Protein AF-A0A2U3MVI0-F1 (afdb_monomer)

InterPro domains:
  IPR013317 Chromosomal replication initiator protein DnaA, ATPAse domain [PF00308] (76-151)
  IPR027417 P-loop containing nucleoside triphosphate hydrolase [G3DSA:3.40.50.300] (54-153)
  IPR027417 P-loop containing nucleoside triphosphate hydrolase [SSF52540] (79-133)

Mean predicted aligned error: 9.09 Å

Radius of gyration: 26.45 Å; Cα contacts (8 Å, |Δi|>4): 130; chains: 1; bounding box: 64×35×66 Å

Structure (mmCIF, N/CA/C/O backbone):
data_AF-A0A2U3MVI0-F1
#
_entry.id   AF-A0A2U3MVI0-F1
#
loop_
_atom_site.group_PDB
_atom_site.id
_atom_site.type_symbol
_atom_site.label_atom_id
_atom_site.label_alt_id
_atom_site.label_comp_id
_atom_site.label_asym_id
_atom_site.label_entity_id
_atom_site.label_seq_id
_atom_site.pdbx_PDB_ins_code
_atom_site.Cartn_x
_atom_site.Cartn_y
_atom_site.Cartn_z
_atom_site.occupancy
_atom_site.B_iso_or_equiv
_atom_site.auth_seq_id
_atom_site.auth_comp_id
_atom_site.auth_asym_id
_atom_site.auth_atom_id
_atom_site.pdbx_PDB_model_num
ATOM 1 N N . MET A 1 1 ? -5.748 10.727 39.449 1.00 36.94 1 MET A N 1
ATOM 2 C CA . MET A 1 1 ? -6.869 10.214 40.267 1.00 36.94 1 MET A CA 1
ATOM 3 C C . MET A 1 1 ? -8.107 10.996 39.871 1.00 36.94 1 MET A C 1
ATOM 5 O O . MET A 1 1 ? -8.270 12.111 40.341 1.00 36.94 1 MET A O 1
ATOM 9 N N . ASN A 1 2 ? -8.903 10.477 38.931 1.00 31.53 2 ASN A N 1
ATOM 10 C CA . ASN A 1 2 ? -10.123 11.157 38.497 1.00 31.53 2 ASN A CA 1
ATOM 11 C C . ASN A 1 2 ? -11.225 10.930 39.529 1.00 31.53 2 ASN A C 1
ATOM 13 O O . ASN A 1 2 ? -11.679 9.810 39.756 1.00 31.53 2 ASN A O 1
ATOM 17 N N . THR A 1 3 ? -11.595 12.022 40.176 1.00 43.75 3 THR A N 1
ATOM 18 C CA . THR A 1 3 ? -12.695 12.159 41.117 1.00 43.75 3 THR A CA 1
ATOM 19 C C . THR A 1 3 ? -14.030 12.146 40.365 1.00 43.75 3 THR A C 1
ATOM 21 O O . THR A 1 3 ? -14.139 12.730 39.293 1.00 43.75 3 THR A O 1
ATOM 24 N N . MET A 1 4 ? -15.045 11.547 40.996 1.00 40.56 4 MET A N 1
ATOM 25 C CA . MET A 1 4 ? -16.481 11.617 40.664 1.00 40.56 4 MET A CA 1
ATOM 26 C C . MET A 1 4 ? -17.022 10.653 39.595 1.00 40.56 4 MET A C 1
ATOM 28 O O . MET A 1 4 ? -17.520 11.046 38.549 1.00 40.56 4 MET A O 1
ATOM 32 N N . LEU A 1 5 ? -17.065 9.370 39.965 1.00 41.97 5 LEU A N 1
ATOM 33 C CA . LEU A 1 5 ? -18.081 8.405 39.512 1.00 41.97 5 LEU A CA 1
ATOM 34 C C . LEU A 1 5 ? -18.825 7.833 40.737 1.00 41.97 5 LEU A C 1
ATOM 36 O O . LEU A 1 5 ? -19.063 6.634 40.855 1.00 41.97 5 LEU A O 1
ATOM 40 N N . LYS A 1 6 ? -19.140 8.694 41.716 1.00 40.84 6 LYS A N 1
ATOM 41 C CA . LYS A 1 6 ? -19.980 8.309 42.854 1.00 40.84 6 LYS A CA 1
ATOM 42 C C . LYS A 1 6 ? -21.452 8.433 42.450 1.00 40.84 6 LYS A C 1
ATOM 44 O O . LYS A 1 6 ? -21.974 9.535 42.332 1.00 40.84 6 LYS A O 1
ATOM 49 N N . THR A 1 7 ? -22.096 7.269 42.343 1.00 44.44 7 THR A N 1
ATOM 50 C CA . THR A 1 7 ? -23.549 7.042 42.477 1.00 44.44 7 THR A CA 1
ATOM 51 C C . THR A 1 7 ? -24.447 7.572 41.352 1.00 44.44 7 THR A C 1
ATOM 53 O O . THR A 1 7 ? -25.220 8.503 41.533 1.00 44.44 7 THR A O 1
ATOM 56 N N . LEU A 1 8 ? -24.443 6.874 40.212 1.00 45.50 8 LEU A N 1
ATOM 57 C CA . LEU A 1 8 ? -25.648 6.720 39.391 1.00 45.50 8 LEU A CA 1
ATOM 58 C C . LEU A 1 8 ? -26.236 5.335 39.698 1.00 45.50 8 LEU A C 1
ATOM 60 O O . LEU A 1 8 ? -25.827 4.334 39.113 1.00 45.50 8 LEU A O 1
ATOM 64 N N . GLN A 1 9 ? -27.149 5.259 40.669 1.00 47.50 9 GLN A N 1
ATOM 65 C CA . GLN A 1 9 ? -27.974 4.065 40.878 1.00 47.50 9 GLN A CA 1
ATOM 66 C C . GLN A 1 9 ? -29.050 4.022 39.785 1.00 47.50 9 GLN A C 1
ATOM 68 O O . GLN A 1 9 ? -30.180 4.467 39.981 1.00 47.50 9 GLN A O 1
ATOM 73 N N . PHE A 1 10 ? -28.680 3.522 38.606 1.00 54.34 10 PHE A N 1
ATOM 74 C CA . PHE A 1 10 ? -29.641 3.207 37.554 1.00 54.34 10 PHE A CA 1
ATOM 75 C C . PHE A 1 10 ? -30.440 1.969 37.971 1.00 54.34 10 PHE A C 1
ATOM 77 O O . PHE A 1 10 ? -29.946 0.846 37.888 1.00 54.34 10 PHE A O 1
ATOM 84 N N . HIS A 1 11 ? -31.668 2.181 38.437 1.00 55.84 11 HIS A N 1
ATOM 85 C CA . HIS A 1 11 ? -32.641 1.109 38.610 1.00 55.84 11 HIS A CA 1
ATOM 86 C C . HIS A 1 11 ? -33.201 0.793 37.223 1.00 55.84 11 HIS A C 1
ATOM 88 O O . HIS A 1 11 ? -33.959 1.578 36.662 1.00 55.84 11 HIS A O 1
ATOM 94 N N . ALA A 1 12 ? -32.722 -0.295 36.623 1.00 61.50 12 ALA A N 1
ATOM 95 C CA . ALA A 1 12 ? -33.230 -0.784 35.351 1.00 61.50 12 ALA A CA 1
ATOM 96 C C . ALA A 1 12 ? -34.370 -1.764 35.634 1.00 61.50 12 ALA A C 1
ATOM 98 O O . ALA A 1 12 ? -34.126 -2.877 36.100 1.00 61.50 12 ALA A O 1
ATOM 99 N N . GLU A 1 13 ? -35.599 -1.349 35.353 1.00 70.56 13 GLU A N 1
ATOM 100 C CA . GLU A 1 13 ? -36.778 -2.205 35.474 1.00 70.56 13 GLU A CA 1
ATOM 101 C C . GLU A 1 13 ? -37.088 -2.839 34.114 1.00 70.56 13 GLU A C 1
ATOM 103 O O . GLU A 1 13 ? -37.052 -2.178 33.073 1.00 70.56 13 GLU A O 1
ATOM 108 N N . THR A 1 14 ? -37.343 -4.148 34.094 1.00 70.75 14 THR A N 1
ATOM 109 C CA . THR A 1 14 ? -37.779 -4.863 32.888 1.00 70.75 14 THR A CA 1
ATOM 110 C C . THR A 1 14 ? -39.282 -4.701 32.703 1.00 70.75 14 THR A C 1
ATOM 112 O O . THR A 1 14 ? -40.052 -5.046 33.594 1.00 70.75 14 THR A O 1
ATOM 115 N N . THR A 1 15 ? -39.691 -4.209 31.537 1.00 76.44 15 THR A N 1
ATOM 116 C CA . THR A 1 15 ? -41.098 -3.997 31.166 1.00 76.44 15 THR A CA 1
ATOM 117 C C . THR A 1 15 ? -41.699 -5.235 30.493 1.00 76.44 15 THR A C 1
ATOM 119 O O . THR A 1 15 ? -40.980 -6.042 29.910 1.00 76.44 15 THR A O 1
ATOM 122 N N . GLU A 1 16 ? -43.028 -5.359 30.487 1.00 79.50 16 GLU A N 1
ATOM 123 C CA . GLU A 1 16 ? -43.739 -6.406 29.727 1.00 79.50 16 GLU A CA 1
ATOM 124 C C . GLU A 1 16 ? -43.680 -6.187 28.203 1.00 79.50 16 GLU A C 1
ATOM 126 O O . GLU A 1 16 ? -43.943 -7.095 27.416 1.00 79.50 16 GLU A O 1
ATOM 131 N N . THR A 1 17 ? -43.316 -4.978 27.763 1.00 86.81 17 THR A N 1
ATOM 132 C CA . THR A 1 17 ? -43.201 -4.654 26.339 1.00 86.81 17 THR A CA 1
ATOM 133 C C . THR A 1 17 ? -41.957 -5.289 25.728 1.00 86.81 17 THR A C 1
ATOM 135 O O . THR A 1 17 ? -40.845 -5.097 26.219 1.00 86.81 17 THR A O 1
ATOM 138 N N . LEU A 1 18 ? -42.136 -6.026 24.629 1.00 89.94 18 LEU A N 1
ATOM 139 C CA . LEU A 1 18 ? -41.051 -6.696 23.915 1.00 89.94 18 LEU A CA 1
ATOM 140 C C . LEU A 1 18 ? -40.480 -5.814 22.799 1.00 89.94 18 LEU A C 1
ATOM 142 O O . LEU A 1 18 ? -41.194 -5.073 22.125 1.00 89.94 18 LEU A O 1
ATOM 146 N N . CYS A 1 19 ? -39.175 -5.932 22.569 1.00 90.88 19 CYS A N 1
ATOM 147 C CA . CYS A 1 19 ? -38.517 -5.347 21.408 1.00 90.88 19 CYS A CA 1
ATOM 148 C C . CYS A 1 19 ? -39.020 -5.999 20.101 1.00 90.88 19 CYS A C 1
ATOM 150 O O . CYS A 1 19 ? -38.996 -7.226 20.017 1.00 90.88 19 CYS A O 1
ATOM 152 N N . PRO A 1 20 ? -39.373 -5.229 19.051 1.00 92.50 20 PRO A N 1
ATOM 153 C CA . PRO A 1 20 ? -39.842 -5.784 17.775 1.00 92.50 20 PRO A CA 1
ATOM 154 C C . PRO A 1 20 ? -38.752 -6.530 16.987 1.00 92.50 20 PRO A C 1
ATOM 156 O O . PRO A 1 20 ? -39.061 -7.378 16.157 1.00 92.50 20 PRO A O 1
ATOM 159 N N . THR A 1 21 ? -37.476 -6.223 17.236 1.00 92.44 21 THR A N 1
ATOM 160 C CA . THR A 1 21 ? -36.339 -6.837 16.533 1.00 92.44 21 THR A CA 1
ATOM 161 C C . THR A 1 21 ? -35.867 -8.107 17.237 1.00 92.44 21 THR A C 1
ATOM 163 O O . THR A 1 21 ? -35.680 -9.144 16.609 1.00 92.44 21 THR A O 1
ATOM 166 N N . HIS A 1 22 ? -35.692 -8.044 18.561 1.00 89.88 22 HIS A N 1
ATOM 167 C CA . HIS A 1 22 ? -35.055 -9.115 19.340 1.00 89.88 22 HIS A CA 1
ATOM 168 C C . HIS A 1 22 ? -36.008 -9.905 20.233 1.00 89.88 22 HIS A C 1
ATOM 170 O O . HIS A 1 22 ? -35.568 -10.861 20.861 1.00 89.88 22 HIS A O 1
ATOM 176 N N . HIS A 1 23 ? -37.283 -9.513 20.313 1.00 90.88 23 HIS A N 1
ATOM 177 C CA . HIS A 1 23 ? -38.322 -10.201 21.089 1.00 90.88 23 HIS A CA 1
ATOM 178 C C . HIS A 1 23 ? -37.971 -10.414 22.574 1.00 90.88 23 HIS A C 1
ATOM 180 O O . HIS A 1 23 ? -38.412 -11.375 23.198 1.00 90.88 23 HIS A O 1
ATOM 186 N N . ILE A 1 24 ? -37.185 -9.501 23.156 1.00 90.00 24 ILE A N 1
ATOM 187 C CA . ILE A 1 24 ? -36.847 -9.482 2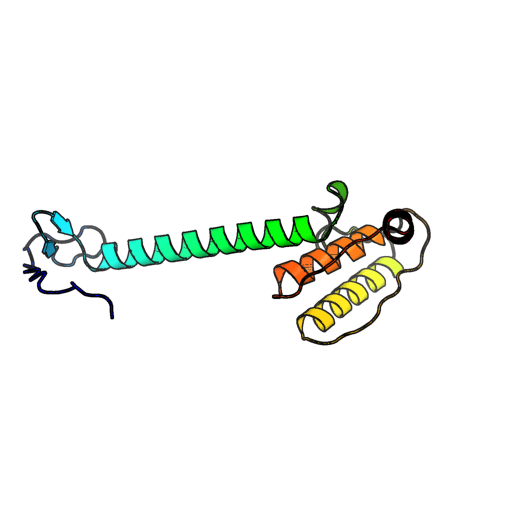4.587 1.00 90.00 24 ILE A CA 1
ATOM 188 C C . ILE A 1 24 ? -37.519 -8.304 25.307 1.00 90.00 24 ILE A C 1
ATOM 190 O O . ILE A 1 24 ? -37.772 -7.284 24.655 1.00 90.00 24 ILE A O 1
ATOM 194 N N . PRO A 1 25 ? -37.763 -8.402 26.630 1.00 90.44 25 PRO A N 1
ATOM 195 C CA . PRO A 1 25 ? -38.277 -7.301 27.442 1.00 90.44 25 PRO A CA 1
ATOM 196 C C . PRO A 1 25 ? -37.454 -6.021 27.281 1.00 90.44 25 PRO A C 1
ATOM 198 O O . PRO A 1 25 ? -36.223 -6.042 27.393 1.00 90.44 25 PRO A O 1
ATOM 201 N N . LEU A 1 26 ? -38.129 -4.899 27.027 1.00 89.75 26 LEU A N 1
ATOM 202 C CA . LEU A 1 26 ? -37.503 -3.581 27.051 1.00 89.75 26 LEU A CA 1
ATOM 203 C C . LEU A 1 26 ? -37.177 -3.211 28.499 1.00 89.75 26 LEU A C 1
ATOM 205 O O . LEU A 1 26 ? -37.970 -3.462 29.407 1.00 89.75 26 LEU A O 1
ATOM 209 N N . MET A 1 27 ? -36.017 -2.601 28.708 1.00 89.44 27 MET A N 1
ATOM 210 C CA . MET A 1 27 ? -35.631 -2.027 29.993 1.00 89.44 27 MET A CA 1
ATOM 211 C C . MET A 1 27 ? -36.021 -0.552 30.030 1.00 89.44 27 MET A C 1
ATOM 213 O O . MET A 1 27 ? -35.828 0.157 29.040 1.00 89.44 27 MET A O 1
ATOM 217 N N . GLU A 1 28 ? -36.545 -0.088 31.158 1.00 85.88 28 GLU A N 1
ATOM 218 C CA . GLU A 1 28 ? -36.811 1.327 31.388 1.00 85.88 28 GLU A CA 1
ATOM 219 C C . GLU A 1 28 ? -35.643 1.953 32.154 1.00 85.88 28 GLU A C 1
ATOM 221 O O . GLU A 1 28 ? -35.268 1.499 33.234 1.00 85.88 28 GLU A O 1
ATOM 226 N N . ILE A 1 29 ? -35.019 2.973 31.560 1.00 84.56 29 ILE A N 1
ATOM 227 C CA . ILE A 1 29 ? -33.934 3.743 32.172 1.00 84.56 29 ILE A CA 1
ATOM 228 C C . ILE A 1 29 ? -34.272 5.221 32.021 1.00 84.56 29 ILE A C 1
ATOM 230 O O . ILE A 1 29 ? -34.367 5.716 30.900 1.00 84.56 29 ILE A O 1
ATOM 234 N N . ALA A 1 30 ? -34.422 5.931 33.143 1.00 83.06 30 ALA A N 1
ATOM 235 C CA . ALA A 1 30 ? -34.700 7.371 33.160 1.00 83.06 30 ALA A CA 1
ATOM 236 C C . ALA A 1 30 ? -35.887 7.780 32.252 1.00 83.06 30 ALA A C 1
ATOM 238 O O . ALA A 1 30 ? -35.811 8.776 31.539 1.00 83.06 30 ALA A O 1
ATOM 239 N N . GLY A 1 31 ? -36.965 6.983 32.243 1.00 83.00 31 GLY A N 1
ATOM 240 C CA . GLY A 1 31 ? -38.161 7.219 31.421 1.00 83.00 31 GLY A CA 1
ATOM 241 C C . GLY A 1 31 ? -38.037 6.807 29.947 1.00 83.00 31 GLY A C 1
ATOM 242 O O . GLY A 1 31 ? -38.968 7.012 29.169 1.00 83.00 31 GLY A O 1
ATOM 243 N N . HIS A 1 32 ? -36.914 6.210 29.539 1.00 84.69 32 HIS A N 1
ATOM 244 C CA . HIS A 1 32 ? -36.709 5.701 28.184 1.00 84.69 32 HIS A CA 1
ATOM 245 C C . HIS A 1 32 ? -36.755 4.174 28.151 1.00 84.69 32 HIS A C 1
ATOM 247 O O . HIS A 1 32 ? -36.043 3.506 28.899 1.00 84.69 32 HIS A O 1
ATOM 253 N N . ARG A 1 33 ? -37.550 3.621 27.228 1.00 89.25 33 ARG A N 1
ATOM 254 C CA . ARG A 1 33 ? -37.630 2.177 26.974 1.00 89.25 33 ARG A CA 1
ATOM 255 C C . ARG A 1 33 ? -36.623 1.772 25.910 1.00 89.25 33 ARG A C 1
ATOM 257 O O . ARG A 1 33 ? -36.680 2.247 24.778 1.00 89.25 33 ARG A O 1
ATOM 264 N N . LEU A 1 34 ? -35.699 0.894 26.276 1.00 90.12 34 LEU A N 1
ATOM 265 C CA . LEU A 1 34 ? -34.544 0.529 25.463 1.00 90.12 34 LEU A CA 1
ATOM 266 C C . LEU A 1 34 ? -34.451 -0.996 25.356 1.00 90.12 34 LEU A C 1
ATOM 268 O O . LEU A 1 34 ? -34.726 -1.717 26.309 1.00 90.12 34 LEU A O 1
ATOM 272 N N . CYS A 1 35 ? -34.030 -1.514 24.205 1.00 92.38 35 CYS A N 1
ATOM 273 C CA . CYS A 1 35 ? -33.666 -2.925 24.077 1.00 92.38 35 CYS A CA 1
ATOM 274 C C . CYS A 1 35 ? -32.165 -3.081 24.340 1.00 92.38 35 CYS A C 1
ATOM 276 O O . CYS A 1 35 ? -31.353 -2.439 23.671 1.00 92.38 35 CYS A O 1
ATOM 278 N N . LYS A 1 36 ? -31.778 -3.967 25.269 1.00 90.19 36 LYS A N 1
ATOM 279 C CA . LYS A 1 36 ? -30.364 -4.234 25.597 1.00 90.19 36 LYS A CA 1
ATOM 280 C C . LYS A 1 36 ? -29.558 -4.716 24.384 1.00 90.19 36 LYS A C 1
ATOM 282 O O . LYS A 1 36 ? -28.392 -4.348 24.241 1.00 90.19 36 LYS A O 1
ATOM 287 N N . LEU A 1 37 ? -30.164 -5.536 23.522 1.00 92.25 37 LEU A N 1
ATOM 288 C CA . LEU A 1 37 ? -29.513 -6.061 22.320 1.00 92.25 37 LEU A CA 1
ATOM 289 C C . LEU A 1 37 ? -29.400 -4.990 21.229 1.00 92.25 37 LEU A C 1
ATOM 291 O O . LEU A 1 37 ? -28.286 -4.767 20.764 1.00 92.25 37 LEU A O 1
ATOM 295 N N . CYS A 1 38 ? -30.470 -4.235 20.933 1.00 91.69 38 CYS A N 1
ATOM 296 C CA . CYS A 1 38 ? -30.383 -3.082 20.024 1.00 91.69 38 CYS A CA 1
ATOM 297 C C . CYS A 1 38 ? -29.316 -2.081 20.478 1.00 91.69 38 CYS A C 1
ATOM 299 O O . CYS A 1 38 ? -28.523 -1.621 19.669 1.00 91.69 38 CYS A O 1
ATOM 301 N N . ALA A 1 39 ? -29.268 -1.738 21.770 1.00 90.25 39 ALA A N 1
ATOM 302 C CA . ALA A 1 39 ? -28.278 -0.796 22.286 1.00 90.25 39 ALA A CA 1
ATOM 303 C C . ALA A 1 39 ? -26.844 -1.308 22.067 1.00 90.25 39 ALA A C 1
ATOM 305 O O . ALA A 1 39 ? -25.980 -0.558 21.614 1.00 90.25 39 ALA A O 1
ATOM 306 N N . LYS A 1 40 ? -26.602 -2.600 22.330 1.00 91.75 40 LYS A N 1
ATOM 307 C CA . LYS A 1 40 ? -25.310 -3.247 22.073 1.00 91.75 40 LYS A CA 1
ATOM 308 C C . LYS A 1 40 ? -24.951 -3.233 20.583 1.00 91.75 40 LYS A C 1
ATOM 310 O O . LYS A 1 40 ? -23.811 -2.921 20.248 1.00 91.75 40 LYS A O 1
ATOM 315 N N . GLU A 1 41 ? -25.896 -3.561 19.707 1.00 92.62 41 GLU A N 1
ATOM 316 C CA . GLU A 1 41 ? -25.704 -3.556 18.252 1.00 92.62 41 GLU A CA 1
ATOM 317 C C . GLU A 1 41 ? -25.408 -2.154 17.726 1.00 92.62 41 GLU A C 1
ATOM 319 O O . GLU A 1 41 ? -24.420 -1.977 17.022 1.00 92.62 41 GLU A O 1
ATOM 324 N N . THR A 1 42 ? -26.184 -1.140 18.115 1.00 90.50 42 THR A N 1
ATOM 325 C CA . THR A 1 42 ? -25.964 0.258 17.713 1.00 90.50 42 THR A CA 1
ATOM 326 C C . THR A 1 42 ? -24.570 0.737 18.102 1.00 90.50 42 THR A C 1
ATOM 328 O O . THR A 1 42 ? -23.860 1.322 17.284 1.00 90.50 42 THR A O 1
ATOM 331 N N . VAL A 1 43 ? -24.145 0.447 19.336 1.00 90.38 43 VAL A N 1
ATOM 332 C CA . VAL A 1 43 ? -22.798 0.777 19.812 1.00 90.38 43 VAL A CA 1
ATOM 333 C C . VAL A 1 43 ? -21.748 0.048 18.967 1.00 90.38 43 VAL A C 1
ATOM 335 O O . VAL A 1 43 ? -20.860 0.700 18.423 1.00 90.38 43 VAL A O 1
ATOM 338 N N . HIS A 1 44 ? -21.882 -1.263 18.748 1.00 89.75 44 HIS A N 1
ATOM 339 C CA . HIS A 1 44 ? -20.964 -2.024 17.890 1.00 89.75 44 HIS A CA 1
ATOM 340 C C . HIS A 1 44 ? -20.890 -1.492 16.452 1.00 89.75 44 HIS A C 1
ATOM 342 O O . HIS A 1 44 ? -19.790 -1.305 15.933 1.00 89.75 44 HIS A O 1
ATOM 348 N N . HIS A 1 45 ? -22.031 -1.220 15.820 1.00 88.88 45 HIS A N 1
ATOM 349 C CA . HIS A 1 45 ? -22.098 -0.680 14.465 1.00 88.88 45 HIS A CA 1
ATOM 350 C C . HIS A 1 45 ? -21.469 0.712 14.381 1.00 88.88 45 HIS A C 1
ATOM 352 O O . HIS A 1 45 ? -20.690 0.965 13.464 1.00 88.88 45 HIS A O 1
ATOM 358 N N . SER A 1 46 ? -21.733 1.589 15.355 1.00 89.38 46 SER A N 1
ATOM 359 C CA . SER A 1 46 ? -21.118 2.920 15.410 1.00 89.38 46 SER A CA 1
ATOM 360 C C . SER A 1 46 ? -19.597 2.851 15.579 1.00 89.38 46 SER A C 1
ATOM 362 O O . SER A 1 46 ? -18.873 3.570 14.891 1.00 89.38 46 SER A O 1
ATOM 364 N N . HIS A 1 47 ? -19.093 1.945 16.425 1.00 89.81 47 HIS A N 1
ATOM 365 C CA . HIS A 1 47 ? -17.657 1.756 16.618 1.00 89.81 47 HIS A CA 1
ATOM 366 C C . HIS A 1 47 ? -16.982 1.188 15.371 1.00 89.81 47 HIS A C 1
ATOM 368 O O . HIS A 1 47 ? -15.904 1.656 15.012 1.00 89.81 47 HIS A O 1
ATOM 374 N N . ALA A 1 48 ? -17.609 0.218 14.701 1.00 90.25 48 ALA A N 1
ATOM 375 C CA . ALA A 1 48 ? -17.099 -0.345 13.455 1.00 90.25 48 ALA A CA 1
ATOM 376 C C . ALA A 1 48 ? -17.047 0.715 12.341 1.00 90.25 48 ALA A C 1
ATOM 378 O O . ALA A 1 48 ? -15.997 0.913 11.736 1.00 90.25 48 ALA A O 1
ATOM 379 N N . ALA A 1 49 ? -18.137 1.463 12.139 1.00 91.56 49 ALA A N 1
ATOM 380 C CA . ALA A 1 49 ? -18.195 2.528 11.139 1.00 91.56 49 ALA A CA 1
ATOM 381 C C . ALA A 1 49 ? -17.153 3.629 11.400 1.00 91.56 49 ALA A C 1
ATOM 383 O O . ALA A 1 49 ? -16.462 4.068 10.481 1.00 91.56 49 ALA A O 1
ATOM 384 N N . TYR A 1 50 ? -16.993 4.041 12.662 1.00 92.56 50 TYR A N 1
ATOM 385 C CA . TYR A 1 50 ? -15.988 5.029 13.048 1.00 92.56 50 TYR A CA 1
ATOM 386 C C . TYR A 1 50 ? -14.553 4.520 12.846 1.00 92.56 50 TYR A C 1
ATOM 388 O O . TYR A 1 50 ? -13.689 5.266 12.381 1.00 92.56 50 TYR A O 1
ATOM 396 N N . ALA A 1 51 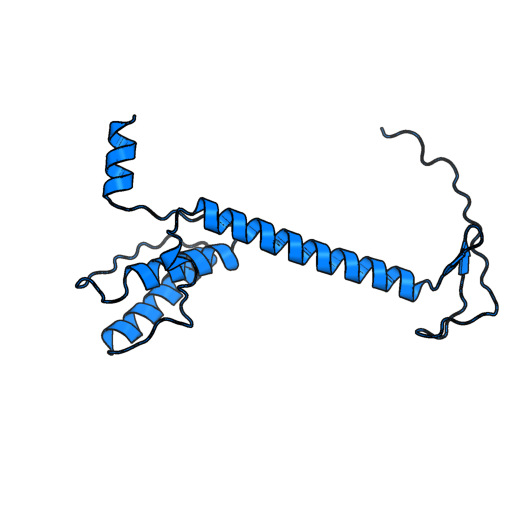? -14.283 3.252 13.173 1.00 91.69 51 ALA A N 1
ATOM 397 C CA . ALA A 1 51 ? -12.972 2.643 12.965 1.00 91.69 51 ALA A CA 1
ATOM 398 C C . ALA A 1 51 ? -12.599 2.594 11.474 1.00 91.69 51 ALA A C 1
ATOM 400 O O . ALA A 1 51 ? -11.481 2.970 11.111 1.00 91.69 51 ALA A O 1
ATOM 401 N N . ASP A 1 52 ? -13.545 2.212 10.614 1.00 91.12 52 ASP A N 1
ATOM 402 C CA . ASP A 1 52 ? -13.356 2.196 9.162 1.00 91.12 52 ASP A CA 1
ATOM 403 C C . ASP A 1 52 ? -13.094 3.602 8.610 1.00 91.12 52 ASP A C 1
ATOM 405 O O . ASP A 1 52 ? -12.153 3.807 7.836 1.00 91.12 52 ASP A O 1
ATOM 409 N N . GLU A 1 53 ? -13.874 4.596 9.042 1.00 94.44 53 GLU A N 1
ATOM 410 C CA . GLU A 1 53 ? -13.686 5.989 8.636 1.00 94.44 53 GLU A CA 1
ATOM 411 C C . GLU A 1 53 ? -12.303 6.515 9.050 1.00 94.44 53 GLU A C 1
ATOM 413 O O . GLU A 1 53 ? -11.588 7.134 8.251 1.00 94.44 53 GLU A O 1
ATOM 418 N N . LEU A 1 54 ? -11.883 6.237 10.286 1.00 94.19 54 LEU A N 1
ATOM 419 C CA . LEU A 1 54 ? -10.564 6.614 10.777 1.00 94.19 54 LEU A CA 1
ATOM 420 C C . LEU A 1 54 ? -9.456 5.961 9.942 1.00 94.19 54 LEU A C 1
ATOM 422 O O . LEU A 1 54 ? -8.514 6.643 9.527 1.00 94.19 54 LEU A O 1
ATOM 426 N N . GLN A 1 55 ? -9.574 4.665 9.645 1.00 90.81 55 GLN A N 1
ATOM 427 C CA . GLN A 1 55 ? -8.602 3.947 8.824 1.00 90.81 55 GLN A CA 1
ATOM 428 C C . GLN A 1 55 ? -8.498 4.547 7.414 1.00 90.81 55 GLN A C 1
ATOM 430 O O . GLN A 1 55 ? -7.389 4.739 6.901 1.00 90.81 55 GLN A O 1
ATOM 435 N N . GLN A 1 56 ? -9.629 4.904 6.801 1.00 92.19 56 GLN A N 1
ATOM 436 C CA . GLN A 1 56 ? -9.659 5.561 5.494 1.00 92.19 56 GLN A CA 1
ATOM 437 C C . GLN A 1 56 ? -8.971 6.930 5.525 1.00 92.19 56 GLN A C 1
ATOM 439 O O . GLN A 1 56 ? -8.133 7.215 4.664 1.00 92.19 56 GLN A O 1
ATOM 444 N N . ARG A 1 57 ? -9.257 7.762 6.534 1.00 94.31 57 ARG A N 1
ATOM 445 C CA . ARG A 1 57 ? -8.615 9.078 6.700 1.00 94.31 57 ARG A CA 1
ATOM 446 C C . ARG A 1 57 ? -7.101 8.952 6.882 1.00 94.31 57 ARG A C 1
ATOM 448 O O . ARG A 1 57 ? -6.337 9.666 6.228 1.00 94.31 57 ARG A O 1
ATOM 455 N N . LEU A 1 58 ? -6.653 8.011 7.715 1.00 93.75 58 LEU A N 1
ATOM 456 C CA . LEU A 1 58 ? -5.227 7.755 7.941 1.00 93.75 58 LEU A CA 1
ATOM 457 C C . LEU A 1 58 ? -4.518 7.304 6.662 1.00 93.75 58 LEU A C 1
ATOM 459 O O . LEU A 1 58 ? -3.424 7.778 6.351 1.00 93.75 58 LEU A O 1
ATOM 463 N N . LEU A 1 59 ? -5.143 6.418 5.890 1.00 93.00 59 LEU A N 1
ATOM 464 C CA . LEU A 1 59 ? -4.615 5.985 4.603 1.00 93.00 59 LEU A CA 1
ATOM 465 C C . LEU A 1 59 ? -4.510 7.151 3.609 1.00 93.00 59 LEU A C 1
ATOM 467 O O . LEU A 1 59 ? -3.470 7.314 2.969 1.00 93.00 59 LEU A O 1
ATOM 471 N N . GLN A 1 60 ? -5.546 7.985 3.490 1.00 92.56 60 GLN A N 1
ATOM 472 C CA . GLN A 1 60 ? -5.513 9.167 2.623 1.00 92.56 60 GLN A CA 1
ATOM 473 C C . GLN A 1 60 ? -4.375 10.116 3.015 1.00 92.56 60 GLN A C 1
ATOM 475 O O . GLN A 1 60 ? -3.645 10.610 2.153 1.00 92.56 60 GLN A O 1
ATOM 480 N N . GLN A 1 61 ? -4.164 10.317 4.317 1.00 94.62 61 GLN A N 1
ATOM 481 C CA . GLN A 1 61 ? -3.047 11.107 4.823 1.00 94.62 61 GLN A CA 1
ATOM 482 C C . GLN A 1 61 ? -1.693 10.477 4.474 1.00 94.62 61 GLN A C 1
ATOM 484 O O . GLN A 1 61 ? -0.799 11.190 4.019 1.00 94.62 61 GLN A O 1
ATOM 489 N N . LYS A 1 62 ? -1.532 9.156 4.622 1.00 95.56 62 LYS A N 1
ATOM 490 C CA . LYS A 1 62 ? -0.311 8.444 4.206 1.00 95.56 62 LYS A CA 1
ATOM 491 C C . LYS A 1 62 ? -0.037 8.613 2.711 1.00 95.56 62 LYS A C 1
ATOM 493 O O . LYS A 1 62 ? 1.097 8.897 2.332 1.00 95.56 62 LYS A O 1
ATOM 498 N N . ILE A 1 63 ? -1.063 8.483 1.871 1.00 94.00 63 ILE A N 1
ATOM 499 C CA . ILE A 1 63 ? -0.947 8.662 0.418 1.00 94.00 63 ILE A CA 1
ATOM 500 C C . ILE A 1 63 ? -0.532 10.099 0.092 1.00 94.00 63 ILE A C 1
ATOM 502 O O . ILE A 1 63 ? 0.422 10.292 -0.659 1.00 94.00 63 ILE A O 1
ATOM 506 N N . ARG A 1 64 ? -1.164 11.107 0.703 1.00 93.19 64 ARG A N 1
ATOM 507 C CA . ARG A 1 64 ? -0.772 12.516 0.538 1.00 93.19 64 ARG A CA 1
ATOM 508 C C . ARG A 1 64 ? 0.682 12.744 0.948 1.00 93.19 64 ARG A C 1
ATOM 510 O O . ARG A 1 64 ? 1.450 13.361 0.215 1.00 93.19 64 ARG A O 1
ATOM 517 N N . ASN A 1 65 ? 1.074 12.198 2.094 1.00 95.19 65 ASN A N 1
ATOM 518 C CA . ASN A 1 65 ? 2.430 12.320 2.614 1.00 95.19 65 ASN A CA 1
ATOM 519 C C . ASN A 1 65 ? 3.453 11.560 1.763 1.00 95.19 65 ASN A C 1
ATOM 521 O O . ASN A 1 65 ? 4.636 11.876 1.832 1.00 95.19 65 ASN A O 1
ATOM 525 N N . SER A 1 66 ? 3.032 10.599 0.938 1.00 96.19 66 SER A N 1
ATOM 526 C CA . SER A 1 66 ? 3.955 9.891 0.055 1.00 96.19 66 SER A CA 1
ATOM 527 C C . SER A 1 66 ? 4.548 10.769 -1.042 1.00 96.19 66 SER A C 1
ATOM 529 O O . SER A 1 66 ? 5.576 10.406 -1.593 1.00 96.19 66 SER A O 1
ATOM 531 N N . GLY A 1 67 ? 3.954 11.925 -1.352 1.00 94.62 67 GLY A N 1
ATOM 532 C CA . GLY A 1 67 ? 4.416 12.774 -2.456 1.00 94.62 67 GLY A CA 1
ATOM 533 C C . GLY A 1 67 ? 4.055 12.229 -3.842 1.00 94.62 67 GLY A C 1
ATOM 534 O O . GLY A 1 67 ? 4.474 12.783 -4.852 1.00 94.62 67 GLY A O 1
ATOM 535 N N . LEU A 1 68 ? 3.259 11.157 -3.920 1.00 94.94 68 LEU A N 1
ATOM 536 C CA . LEU A 1 68 ? 2.786 10.626 -5.191 1.00 94.94 68 LEU A CA 1
ATOM 537 C C . LEU A 1 68 ? 1.917 11.670 -5.916 1.00 94.94 68 LEU A C 1
ATOM 539 O O . LEU A 1 68 ? 0.923 12.154 -5.375 1.00 94.94 68 LEU A O 1
ATOM 543 N N . ASN A 1 69 ? 2.281 12.011 -7.155 1.00 91.19 69 ASN A N 1
ATOM 544 C CA . ASN A 1 69 ? 1.539 12.988 -7.955 1.00 91.19 69 ASN A CA 1
ATOM 545 C C . ASN A 1 69 ? 0.081 12.531 -8.180 1.00 91.19 69 ASN A C 1
ATOM 547 O O . ASN A 1 69 ? -0.170 11.344 -8.409 1.00 91.19 69 ASN A O 1
ATOM 551 N N . LYS A 1 70 ? -0.864 13.486 -8.195 1.00 90.94 70 LYS A N 1
ATOM 552 C CA . LYS A 1 70 ? -2.305 13.270 -8.425 1.00 90.94 70 LYS A CA 1
ATOM 553 C C . LYS A 1 70 ? -2.602 12.311 -9.581 1.00 90.94 70 LYS A C 1
ATOM 555 O O . LYS A 1 70 ? -3.444 11.432 -9.439 1.00 90.94 70 LYS A O 1
ATOM 560 N N . ARG A 1 71 ? -1.864 12.408 -10.694 1.00 92.00 71 ARG A N 1
ATOM 561 C CA . ARG A 1 71 ? -2.073 11.546 -11.877 1.00 92.00 71 ARG A CA 1
ATOM 562 C C . ARG A 1 71 ? -1.805 10.050 -11.642 1.00 92.00 71 ARG A C 1
ATOM 564 O O . ARG A 1 71 ? -2.239 9.220 -12.441 1.00 92.00 71 ARG A O 1
ATOM 571 N N . TYR A 1 72 ? -1.066 9.707 -10.586 1.00 93.00 72 TYR A N 1
ATOM 572 C CA . TYR A 1 72 ? -0.713 8.331 -10.233 1.00 93.00 72 TYR A CA 1
ATOM 573 C C . TYR A 1 72 ? -1.509 7.788 -9.045 1.00 93.00 72 TYR A C 1
ATOM 575 O O . TYR A 1 72 ? -1.341 6.618 -8.705 1.00 93.00 72 TYR A O 1
ATOM 583 N N . LEU A 1 73 ? -2.386 8.595 -8.435 1.00 91.44 73 LEU A N 1
ATOM 584 C CA . LEU A 1 73 ? -3.164 8.168 -7.273 1.00 91.44 73 LEU A CA 1
ATOM 585 C C . LEU A 1 73 ? -4.000 6.935 -7.589 1.00 91.44 73 LEU A C 1
ATOM 587 O O . LEU A 1 73 ? -3.987 6.003 -6.801 1.00 91.44 73 LEU A O 1
ATOM 591 N N . ASP A 1 74 ? -4.609 6.854 -8.766 1.00 92.31 74 ASP A N 1
ATOM 592 C CA . ASP A 1 74 ? -5.462 5.716 -9.116 1.00 92.31 74 ASP A CA 1
ATOM 593 C C . ASP A 1 74 ? -4.701 4.555 -9.766 1.00 92.31 74 ASP A C 1
ATOM 595 O O . ASP A 1 74 ? -5.319 3.631 -10.280 1.00 92.31 74 ASP A O 1
ATOM 599 N N . ARG A 1 75 ? -3.362 4.563 -9.780 1.00 95.31 75 ARG A N 1
ATOM 600 C CA . ARG A 1 75 ? -2.553 3.529 -10.450 1.00 95.31 75 ARG A CA 1
ATOM 601 C C . ARG A 1 75 ? -2.188 2.416 -9.476 1.00 95.31 75 ARG A C 1
ATOM 603 O O . ARG A 1 75 ? -1.397 2.623 -8.562 1.00 95.31 75 ARG A O 1
ATOM 610 N N . GLY A 1 76 ? -2.780 1.241 -9.669 1.00 96.06 76 GLY A N 1
ATOM 611 C CA . GLY A 1 76 ? -2.553 0.044 -8.863 1.00 96.06 76 GLY A CA 1
ATOM 612 C C . GLY A 1 76 ? -2.253 -1.185 -9.719 1.00 96.06 76 GLY A C 1
ATOM 613 O O . GLY A 1 76 ? -2.404 -1.171 -10.939 1.00 96.06 76 GLY A O 1
ATOM 614 N N . PHE A 1 77 ? -1.878 -2.293 -9.076 1.00 97.50 77 PHE A N 1
ATOM 615 C CA . PHE A 1 77 ? -1.583 -3.536 -9.796 1.00 97.50 77 PHE A CA 1
ATOM 616 C C . PHE A 1 77 ? -2.784 -4.047 -10.603 1.00 97.50 77 PHE A C 1
ATOM 618 O O . PHE A 1 77 ? -2.612 -4.531 -11.713 1.00 97.50 77 PHE A O 1
ATOM 625 N N . LYS A 1 78 ? -4.007 -3.875 -10.079 1.00 96.50 78 LYS A N 1
ATOM 626 C CA . LYS A 1 78 ? -5.246 -4.341 -10.725 1.00 96.50 78 LYS A CA 1
ATOM 627 C C . LYS A 1 78 ? -5.572 -3.638 -12.046 1.00 96.50 78 LYS A C 1
ATOM 629 O O . LYS A 1 78 ? -6.301 -4.200 -12.848 1.00 96.50 78 LYS A O 1
ATOM 634 N N . ASN A 1 79 ? -5.082 -2.416 -12.257 1.00 96.19 79 ASN A N 1
ATOM 635 C CA . ASN A 1 79 ? -5.351 -1.640 -13.473 1.00 96.19 79 ASN A CA 1
ATOM 636 C C . ASN A 1 79 ? -4.089 -1.369 -14.302 1.00 96.19 79 ASN A C 1
ATOM 638 O O . ASN A 1 79 ? -4.060 -0.442 -15.112 1.00 96.19 79 ASN A O 1
ATOM 642 N N . TYR A 1 80 ? -3.042 -2.164 -14.084 1.00 96.88 80 TYR A N 1
ATOM 643 C CA . TYR A 1 80 ? -1.885 -2.210 -14.962 1.00 96.88 80 TYR A CA 1
ATOM 644 C C . TYR A 1 80 ? -2.195 -3.119 -16.154 1.00 96.88 80 TYR A C 1
ATOM 646 O O . TYR A 1 80 ? -2.455 -4.308 -15.979 1.00 96.88 80 TYR A O 1
ATOM 654 N N . VAL A 1 81 ? -2.193 -2.556 -17.361 1.00 95.62 81 VAL A N 1
ATOM 655 C CA . VAL A 1 81 ? -2.468 -3.310 -18.590 1.00 95.62 81 VAL A CA 1
ATOM 656 C C . VAL A 1 81 ? -1.177 -3.955 -19.081 1.00 95.62 81 VAL A C 1
ATOM 658 O O . VAL A 1 81 ? -0.179 -3.269 -19.297 1.00 95.62 81 VAL A O 1
ATOM 661 N N . ILE A 1 82 ? -1.216 -5.272 -19.265 1.00 95.94 82 ILE A N 1
ATOM 662 C CA . ILE A 1 82 ? -0.101 -6.071 -19.771 1.00 95.94 82 ILE A CA 1
ATOM 663 C C . ILE A 1 82 ? -0.245 -6.187 -21.289 1.00 95.94 82 ILE A C 1
ATOM 665 O O . ILE A 1 82 ? -1.236 -6.717 -21.782 1.00 95.94 82 ILE A O 1
ATOM 669 N N . ALA A 1 83 ? 0.755 -5.709 -22.022 1.00 94.19 83 ALA A N 1
ATOM 670 C CA . ALA A 1 83 ? 0.830 -5.773 -23.480 1.00 94.19 83 ALA A CA 1
ATOM 671 C C . ALA A 1 83 ? 1.949 -6.700 -23.986 1.00 94.19 83 ALA A C 1
ATOM 673 O O . ALA A 1 83 ? 1.966 -7.050 -25.163 1.00 94.19 83 ALA A O 1
ATOM 674 N N . CYS A 1 84 ? 2.896 -7.104 -23.131 1.00 93.12 84 CYS A N 1
ATOM 675 C CA . CYS A 1 84 ? 3.963 -8.030 -23.511 1.00 93.12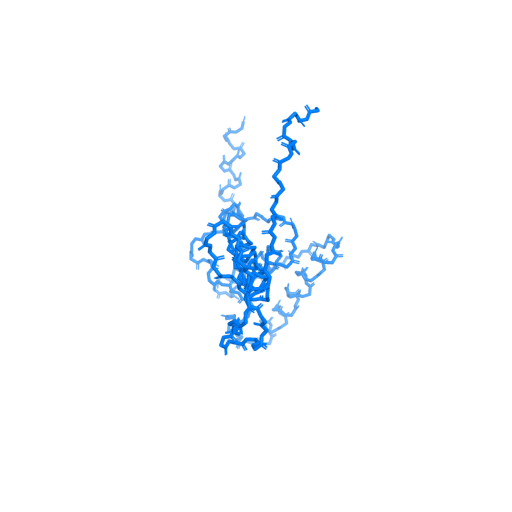 84 CYS A CA 1
ATOM 676 C C . CYS A 1 84 ? 4.446 -8.903 -22.336 1.00 93.12 84 CYS A C 1
ATOM 678 O O . CYS A 1 84 ? 4.260 -8.529 -21.173 1.00 93.12 84 CYS A O 1
ATOM 680 N N . PRO A 1 85 ? 5.131 -10.034 -22.607 1.00 95.06 85 PRO A N 1
ATOM 681 C CA . PRO A 1 85 ? 5.628 -10.932 -21.558 1.00 95.06 85 PRO A CA 1
ATOM 682 C C . PRO A 1 85 ? 6.576 -10.262 -20.553 1.00 95.06 85 PRO A C 1
ATOM 684 O O . PRO A 1 85 ? 6.572 -10.590 -19.369 1.00 95.06 85 PRO A O 1
ATOM 687 N N . ALA A 1 86 ? 7.363 -9.274 -20.992 1.00 93.06 86 ALA A N 1
ATOM 688 C CA . ALA A 1 86 ? 8.248 -8.530 -20.098 1.00 93.06 86 ALA A CA 1
ATOM 689 C C . ALA A 1 86 ? 7.468 -7.723 -19.042 1.00 93.06 86 ALA A C 1
ATOM 691 O O . ALA A 1 86 ? 7.905 -7.628 -17.896 1.00 93.06 86 ALA A O 1
ATOM 692 N N . GLN A 1 87 ? 6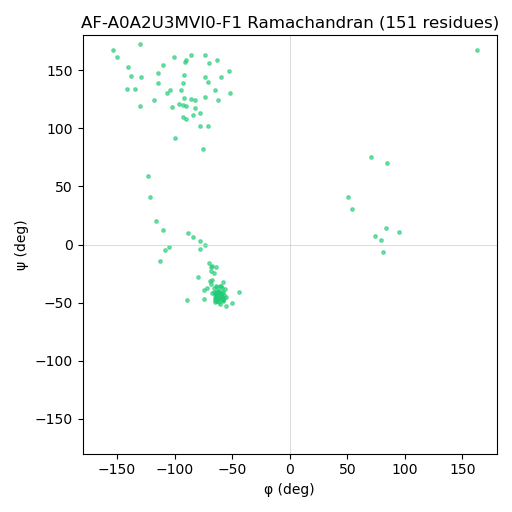.301 -7.178 -19.402 1.00 94.81 87 GLN A N 1
ATOM 693 C CA . GLN A 1 87 ? 5.428 -6.459 -18.470 1.00 94.81 87 GLN A CA 1
ATOM 694 C C . GLN A 1 87 ? 4.740 -7.406 -17.485 1.00 94.81 87 GLN A C 1
ATOM 696 O O . GLN A 1 87 ? 4.620 -7.055 -16.314 1.00 94.81 87 GLN A O 1
ATOM 701 N N . ASP A 1 88 ? 4.348 -8.603 -17.935 1.00 96.19 88 ASP A N 1
ATOM 702 C CA . ASP A 1 88 ? 3.814 -9.659 -17.064 1.00 96.19 88 ASP A CA 1
ATOM 703 C C . ASP A 1 88 ? 4.840 -10.086 -16.002 1.00 96.19 88 ASP A C 1
ATOM 705 O O . ASP A 1 88 ? 4.538 -10.165 -14.810 1.00 96.19 88 ASP A O 1
ATOM 709 N N . ASN A 1 89 ?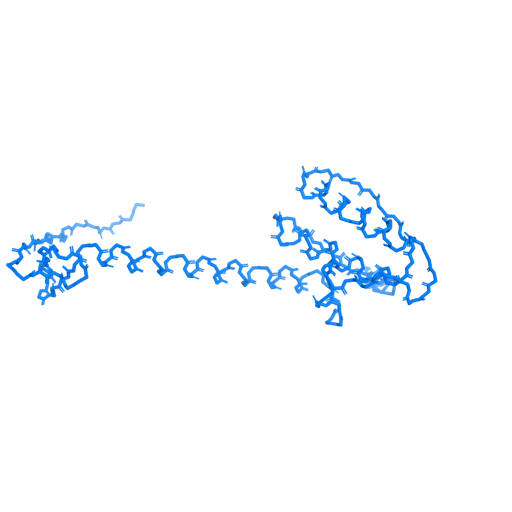 6.097 -10.274 -16.405 1.00 96.25 89 ASN A N 1
ATOM 710 C CA . ASN A 1 89 ? 7.164 -10.559 -15.453 1.00 96.25 89 ASN A CA 1
ATOM 711 C C . ASN A 1 89 ? 7.410 -9.375 -14.497 1.00 96.25 89 ASN A C 1
ATOM 713 O O . ASN A 1 89 ? 7.525 -9.557 -13.285 1.00 96.25 89 ASN A O 1
ATOM 717 N N . ALA A 1 90 ? 7.442 -8.144 -15.019 1.00 96.88 90 ALA A N 1
ATOM 718 C CA . ALA A 1 90 ? 7.676 -6.948 -14.213 1.00 96.88 90 ALA A CA 1
ATOM 719 C C . ALA A 1 90 ? 6.606 -6.748 -13.127 1.00 96.88 90 ALA A C 1
ATOM 721 O O . ALA A 1 90 ? 6.955 -6.463 -11.981 1.00 96.88 90 ALA A O 1
ATOM 722 N N . ILE A 1 91 ? 5.317 -6.933 -13.443 1.00 97.75 91 ILE A N 1
ATOM 723 C CA . ILE A 1 91 ? 4.256 -6.804 -12.435 1.00 97.75 91 ILE A CA 1
ATOM 724 C C . ILE A 1 91 ? 4.384 -7.863 -11.336 1.00 97.75 91 ILE A C 1
ATOM 726 O O . ILE A 1 91 ? 4.262 -7.513 -10.161 1.00 97.75 91 ILE A O 1
ATOM 730 N N . LYS A 1 92 ? 4.703 -9.117 -11.684 1.00 98.06 92 LYS A N 1
ATOM 731 C CA . LYS A 1 92 ? 4.915 -10.202 -10.710 1.00 98.06 92 LYS A CA 1
ATOM 732 C C . LYS A 1 92 ? 6.071 -9.884 -9.762 1.00 98.06 92 LYS A C 1
ATOM 734 O O . LYS A 1 92 ? 5.921 -9.996 -8.546 1.00 98.06 92 LYS A O 1
ATOM 739 N N . LEU A 1 93 ? 7.194 -9.403 -10.299 1.00 98.25 93 LEU A N 1
ATOM 740 C CA . LEU A 1 93 ? 8.343 -8.977 -9.496 1.00 98.25 93 LEU A CA 1
ATOM 741 C C . LEU A 1 93 ? 8.002 -7.791 -8.585 1.00 98.25 93 LEU A C 1
ATOM 743 O O . LEU A 1 93 ? 8.373 -7.791 -7.414 1.00 98.25 93 LEU A O 1
ATOM 747 N N . CYS A 1 94 ? 7.249 -6.801 -9.073 1.00 98.50 94 CYS A N 1
ATOM 748 C CA . CYS A 1 94 ? 6.811 -5.670 -8.253 1.00 98.50 94 CYS A CA 1
ATOM 749 C C . CYS A 1 94 ? 5.834 -6.078 -7.139 1.00 98.50 94 CYS A C 1
ATOM 751 O O . CYS A 1 94 ? 5.903 -5.529 -6.038 1.00 98.50 94 CYS A O 1
ATOM 753 N N . GLN A 1 95 ? 4.934 -7.031 -7.398 1.00 98.50 95 GLN A N 1
ATOM 754 C CA . GLN A 1 95 ? 4.039 -7.589 -6.381 1.00 98.50 95 GLN A CA 1
ATOM 755 C C . GLN A 1 95 ? 4.831 -8.334 -5.301 1.00 98.50 95 GLN A C 1
ATOM 757 O O . GLN A 1 95 ? 4.633 -8.072 -4.113 1.00 98.50 95 GLN A O 1
ATOM 762 N N . ALA A 1 96 ? 5.772 -9.194 -5.704 1.00 98.50 96 ALA A N 1
ATOM 763 C CA . ALA A 1 96 ? 6.657 -9.904 -4.784 1.00 98.50 96 ALA A CA 1
ATOM 764 C C . ALA A 1 96 ? 7.503 -8.932 -3.944 1.00 98.50 96 ALA A C 1
ATOM 766 O O . ALA A 1 96 ? 7.573 -9.067 -2.724 1.00 98.50 96 ALA A O 1
ATOM 767 N N . PHE A 1 97 ? 8.066 -7.897 -4.571 1.00 98.69 97 PHE A N 1
ATOM 768 C CA . PHE A 1 97 ? 8.817 -6.840 -3.894 1.00 98.69 97 PHE A CA 1
ATOM 769 C C . PHE A 1 97 ? 7.974 -6.103 -2.842 1.00 98.69 97 PHE A C 1
ATOM 771 O O . PHE A 1 97 ? 8.406 -5.930 -1.701 1.00 98.69 97 PHE A O 1
ATOM 778 N N . ALA A 1 98 ? 6.743 -5.708 -3.188 1.00 98.38 98 ALA A N 1
ATOM 779 C CA . ALA A 1 98 ? 5.836 -5.075 -2.234 1.00 98.38 98 ALA A CA 1
ATOM 780 C C . ALA A 1 98 ? 5.512 -6.015 -1.059 1.00 98.38 98 ALA A C 1
ATOM 782 O O . ALA A 1 98 ? 5.523 -5.579 0.092 1.00 98.38 98 ALA A O 1
ATOM 783 N N . GLN A 1 99 ? 5.274 -7.301 -1.336 1.00 98.38 99 GLN A N 1
ATOM 784 C CA . GLN A 1 99 ? 4.998 -8.304 -0.308 1.00 98.38 99 GLN A CA 1
ATOM 785 C C . GLN A 1 99 ? 6.190 -8.514 0.633 1.00 98.38 99 GLN A C 1
ATOM 787 O O . GLN A 1 99 ? 5.999 -8.610 1.846 1.00 98.38 99 GLN A O 1
ATOM 792 N N . GLN A 1 100 ? 7.417 -8.538 0.108 1.00 98.38 100 GLN A N 1
ATOM 793 C CA . GLN A 1 100 ? 8.634 -8.626 0.916 1.00 98.38 100 GLN A CA 1
ATOM 794 C C . GLN A 1 100 ? 8.744 -7.445 1.888 1.00 98.38 100 GLN A C 1
ATOM 796 O O . GLN A 1 100 ? 8.961 -7.659 3.081 1.00 98.38 100 GLN A O 1
ATOM 801 N N . ILE A 1 101 ? 8.507 -6.214 1.418 1.00 98.12 101 ILE A N 1
ATOM 802 C CA . ILE A 1 101 ? 8.508 -5.022 2.282 1.00 98.12 101 ILE A CA 1
ATOM 803 C C . ILE A 1 101 ? 7.408 -5.106 3.341 1.00 98.12 101 ILE A C 1
ATOM 805 O O . ILE A 1 101 ? 7.654 -4.826 4.517 1.00 98.12 101 ILE A O 1
ATOM 809 N N . ILE A 1 102 ? 6.190 -5.502 2.963 1.00 97.69 102 ILE A N 1
ATOM 810 C CA . ILE A 1 102 ? 5.075 -5.669 3.908 1.00 97.69 102 ILE A CA 1
ATOM 811 C C . ILE A 1 102 ? 5.460 -6.669 5.005 1.00 97.69 102 ILE A C 1
ATOM 813 O O . ILE A 1 102 ? 5.303 -6.351 6.183 1.00 97.69 102 ILE A O 1
ATOM 817 N N . SER A 1 103 ? 6.088 -7.782 4.622 1.00 97.81 103 SER A N 1
ATOM 818 C CA . SER A 1 103 ? 6.529 -8.867 5.512 1.00 97.81 103 SER A CA 1
ATOM 819 C C . SER A 1 103 ? 7.754 -8.522 6.375 1.00 97.81 103 SER A C 1
ATOM 821 O O . SER A 1 103 ? 8.180 -9.339 7.180 1.00 97.81 103 SER A O 1
ATOM 823 N N . GLY A 1 104 ? 8.315 -7.313 6.247 1.00 97.06 104 GLY A N 1
ATOM 824 C CA . GLY A 1 104 ? 9.413 -6.839 7.099 1.00 97.06 104 GLY A CA 1
ATOM 825 C C . GLY A 1 104 ? 10.815 -7.039 6.525 1.00 97.06 104 GLY A C 1
ATOM 826 O O . GLY A 1 104 ? 11.788 -6.818 7.239 1.00 97.06 104 GLY A O 1
ATOM 827 N N . HIS A 1 105 ? 10.936 -7.408 5.250 1.00 97.69 105 HIS A N 1
ATOM 828 C CA . HIS A 1 105 ? 12.218 -7.423 4.548 1.00 97.69 105 HIS A CA 1
ATOM 829 C C . HIS A 1 105 ? 12.555 -6.047 3.955 1.00 97.69 105 HIS A C 1
ATOM 831 O O . HIS A 1 105 ? 11.680 -5.200 3.761 1.00 97.69 105 HIS A O 1
ATOM 837 N N . TYR A 1 106 ? 13.831 -5.853 3.606 1.00 96.00 106 TYR A N 1
ATOM 838 C CA . TYR A 1 106 ? 14.366 -4.596 3.067 1.00 96.00 106 TYR A CA 1
ATOM 839 C C . TYR A 1 106 ? 15.043 -4.795 1.695 1.00 96.00 106 TYR A C 1
ATOM 841 O O . TYR A 1 106 ? 16.246 -4.569 1.564 1.00 96.00 106 TYR A O 1
ATOM 849 N N . PRO A 1 107 ? 14.314 -5.288 0.674 1.00 97.25 107 PRO A N 1
ATOM 850 C CA . PRO A 1 107 ? 14.874 -5.495 -0.657 1.00 97.25 107 PRO A CA 1
ATOM 851 C C . PRO A 1 107 ? 15.082 -4.173 -1.409 1.00 97.25 107 PRO A C 1
ATOM 853 O O . PRO A 1 107 ? 14.451 -3.159 -1.112 1.00 97.25 107 PRO A O 1
ATOM 856 N N . ASN A 1 108 ? 15.890 -4.230 -2.470 1.00 97.62 108 ASN A N 1
ATOM 857 C CA . ASN A 1 108 ? 16.020 -3.167 -3.468 1.00 97.62 108 ASN A CA 1
ATOM 858 C C . ASN A 1 108 ? 15.500 -3.656 -4.827 1.00 97.62 108 ASN A C 1
ATOM 860 O O . ASN A 1 108 ? 15.622 -4.835 -5.153 1.00 97.62 108 ASN A O 1
ATOM 864 N N . LEU A 1 109 ? 14.929 -2.749 -5.624 1.00 97.56 109 LEU A N 1
ATOM 865 C CA . LEU A 1 109 ? 14.411 -3.042 -6.961 1.00 97.56 109 LEU A CA 1
ATOM 866 C C . LEU A 1 109 ? 14.724 -1.886 -7.912 1.00 97.56 109 LEU A C 1
ATOM 868 O O . LEU A 1 109 ? 14.458 -0.728 -7.594 1.00 97.56 109 LEU A O 1
ATOM 872 N N . LEU A 1 110 ? 15.223 -2.216 -9.103 1.00 97.50 110 LEU A N 1
ATOM 873 C CA . LEU A 1 110 ? 15.464 -1.268 -10.186 1.00 97.50 110 LEU A CA 1
ATOM 874 C C . LEU A 1 110 ? 14.604 -1.638 -11.400 1.00 97.50 110 LEU A C 1
ATOM 876 O O . LEU A 1 110 ? 14.678 -2.756 -11.902 1.00 97.50 110 LEU A O 1
ATOM 880 N N . LEU A 1 111 ? 13.796 -0.689 -11.880 1.00 96.31 111 LEU A N 1
ATOM 881 C CA . LEU A 1 111 ? 12.993 -0.840 -13.096 1.00 96.31 111 LEU A CA 1
ATOM 882 C C . LEU A 1 111 ? 13.658 -0.087 -14.250 1.00 96.31 111 LEU A C 1
ATOM 884 O O . LEU A 1 111 ? 13.767 1.139 -14.209 1.00 96.31 111 LEU A O 1
ATOM 888 N N . ILE A 1 112 ? 14.051 -0.809 -15.299 1.00 95.38 112 ILE A N 1
ATOM 889 C CA . ILE A 1 112 ? 14.724 -0.255 -16.481 1.00 95.38 112 ILE A CA 1
ATOM 890 C C . ILE A 1 112 ? 13.815 -0.423 -17.698 1.00 95.38 112 ILE A C 1
ATOM 892 O O . ILE A 1 112 ? 13.165 -1.449 -17.867 1.00 95.38 112 ILE A O 1
ATOM 896 N N . GLY A 1 113 ? 13.749 0.601 -18.547 1.00 93.44 113 GLY A N 1
ATOM 897 C CA . GLY A 1 113 ? 12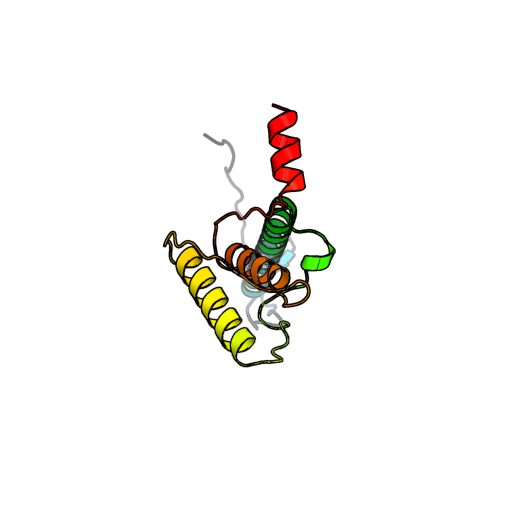.993 0.545 -19.796 1.00 93.44 113 GLY A CA 1
ATOM 898 C C . GLY A 1 113 ? 12.710 1.925 -20.369 1.00 93.44 113 GLY A C 1
ATOM 899 O O . GLY A 1 113 ? 12.830 2.940 -19.677 1.00 93.44 113 GLY A O 1
ATOM 900 N N . THR A 1 114 ? 12.267 1.969 -21.621 1.00 94.00 114 THR A N 1
ATOM 901 C CA . THR A 1 114 ? 11.931 3.210 -22.334 1.00 94.00 114 THR A CA 1
ATOM 902 C C . THR A 1 114 ? 10.759 3.961 -21.683 1.00 94.00 114 THR A C 1
ATOM 904 O O . THR A 1 114 ? 9.996 3.376 -20.899 1.00 94.00 114 THR A O 1
ATOM 907 N N . PRO A 1 115 ? 10.599 5.275 -21.921 1.00 94.56 115 PRO A N 1
ATOM 908 C CA . PRO A 1 115 ? 9.419 6.023 -21.482 1.00 94.56 115 PRO A CA 1
ATOM 909 C C . PRO A 1 115 ? 8.108 5.365 -21.945 1.00 94.56 115 PRO A C 1
ATOM 911 O O . PRO A 1 115 ? 8.071 4.693 -22.966 1.00 94.56 115 PRO A O 1
ATOM 914 N N . GLY A 1 116 ? 7.028 5.519 -21.174 1.00 89.81 116 GLY A N 1
ATOM 915 C CA . GLY A 1 116 ? 5.712 4.960 -21.530 1.00 89.81 116 GLY A CA 1
ATOM 916 C C . GLY A 1 116 ? 5.497 3.473 -21.207 1.00 89.81 116 GLY A C 1
ATOM 917 O O . GLY A 1 116 ? 4.371 3.003 -21.265 1.00 89.81 116 GLY A O 1
ATOM 918 N N . THR A 1 117 ? 6.519 2.741 -20.755 1.00 92.06 117 THR A N 1
ATOM 919 C CA . THR A 1 117 ? 6.420 1.301 -20.400 1.00 92.06 117 THR A CA 1
ATOM 920 C C . THR A 1 117 ? 5.773 1.001 -19.039 1.00 92.06 117 THR A C 1
ATOM 922 O O . THR A 1 117 ? 5.699 -0.149 -18.613 1.00 92.06 117 THR A O 1
ATOM 925 N N . GLY A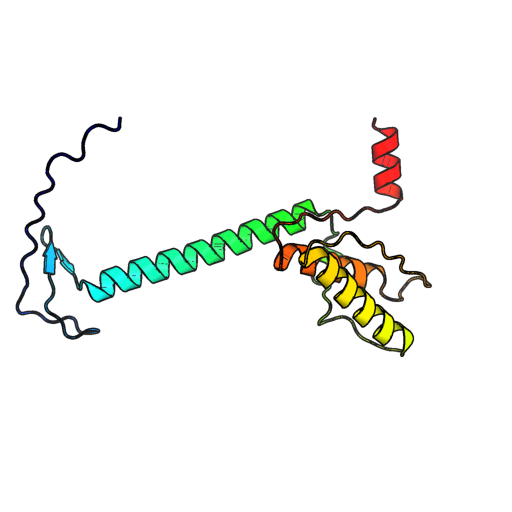 1 118 ? 5.303 2.030 -18.328 1.00 94.69 118 GLY A N 1
ATOM 926 C CA . GLY A 1 118 ? 4.564 1.862 -17.074 1.00 94.69 118 GLY A CA 1
ATOM 927 C C . GLY A 1 118 ? 5.414 1.685 -15.808 1.00 94.69 118 GLY A C 1
ATOM 928 O O . GLY A 1 118 ? 4.863 1.359 -14.762 1.00 94.69 118 GLY A O 1
ATOM 929 N N . LYS A 1 119 ? 6.722 1.978 -15.843 1.00 96.56 119 LYS A N 1
ATOM 930 C CA . LYS A 1 119 ? 7.596 1.958 -14.646 1.00 96.56 119 LYS A CA 1
ATOM 931 C C . LYS A 1 119 ? 7.010 2.751 -13.472 1.00 96.56 119 LYS A C 1
ATOM 933 O O . LYS A 1 119 ? 6.869 2.228 -12.375 1.00 96.56 119 LYS A O 1
ATOM 938 N N . THR A 1 120 ? 6.587 3.992 -13.720 1.00 96.38 120 THR A N 1
ATOM 939 C CA . THR A 1 120 ? 5.991 4.852 -12.685 1.00 96.38 120 THR A CA 1
ATOM 940 C C . THR A 1 120 ? 4.635 4.335 -12.201 1.00 96.38 120 THR A C 1
ATOM 942 O O . THR A 1 120 ? 4.312 4.500 -11.029 1.00 96.38 120 THR A O 1
ATOM 945 N N . HIS A 1 121 ? 3.858 3.660 -13.059 1.00 97.44 121 HIS A N 1
ATOM 946 C CA . HIS A 1 121 ? 2.618 2.986 -12.648 1.00 97.44 121 HIS A CA 1
ATOM 947 C C . HIS A 1 121 ? 2.924 1.858 -11.662 1.00 97.44 121 HIS A C 1
ATOM 949 O O . HIS A 1 121 ? 2.275 1.762 -10.621 1.00 97.44 121 HIS A O 1
ATOM 955 N N . LEU A 1 122 ? 3.929 1.029 -11.954 1.00 98.00 122 LEU A N 1
ATOM 956 C CA . LEU A 1 122 ? 4.359 -0.047 -11.062 1.00 98.00 122 LEU A CA 1
ATOM 957 C C . LEU A 1 122 ? 4.892 0.507 -9.733 1.00 98.00 122 LEU A C 1
ATOM 959 O O . LEU A 1 122 ? 4.481 0.031 -8.679 1.00 98.00 122 LEU A O 1
ATOM 963 N N . SER A 1 123 ? 5.704 1.570 -9.748 1.00 97.50 123 SER A N 1
ATOM 964 C CA . SER A 1 123 ? 6.153 2.244 -8.518 1.00 97.50 123 SER A CA 1
ATOM 965 C C . SER A 1 123 ? 4.983 2.785 -7.684 1.00 97.50 123 SER A C 1
ATOM 967 O O . SER A 1 123 ? 4.941 2.571 -6.474 1.00 97.50 123 SER A O 1
ATOM 969 N N . ALA A 1 124 ? 3.999 3.432 -8.319 1.00 97.50 124 ALA A N 1
ATOM 970 C CA . ALA A 1 124 ? 2.782 3.895 -7.650 1.00 97.50 124 ALA A CA 1
ATOM 971 C C . ALA A 1 124 ? 1.981 2.729 -7.044 1.00 97.50 124 ALA A C 1
ATOM 973 O O . ALA A 1 124 ? 1.507 2.818 -5.911 1.00 97.50 124 ALA A O 1
ATOM 974 N N . SER A 1 125 ? 1.903 1.609 -7.766 1.00 98.00 125 SER A N 1
ATOM 975 C CA . SER A 1 125 ? 1.222 0.391 -7.318 1.00 98.00 125 SER A CA 1
ATOM 976 C C . SER A 1 125 ? 1.886 -0.215 -6.082 1.00 98.00 125 SER A C 1
ATOM 978 O O . SER A 1 125 ? 1.189 -0.569 -5.133 1.00 98.00 125 SER A O 1
ATOM 980 N N . ILE A 1 126 ? 3.223 -0.269 -6.059 1.00 98.25 126 ILE A N 1
ATOM 981 C CA . ILE A 1 126 ? 4.015 -0.719 -4.905 1.00 98.25 126 ILE A CA 1
ATOM 982 C C . ILE A 1 126 ? 3.749 0.179 -3.695 1.00 98.25 126 ILE A C 1
ATOM 984 O O . ILE A 1 126 ? 3.395 -0.326 -2.631 1.00 98.25 126 ILE A O 1
ATOM 988 N N . ILE A 1 127 ? 3.863 1.503 -3.865 1.00 97.69 127 ILE A N 1
ATOM 989 C CA . ILE A 1 127 ? 3.622 2.485 -2.796 1.00 97.69 127 ILE A CA 1
ATOM 990 C C . ILE A 1 127 ? 2.231 2.281 -2.202 1.00 97.69 127 ILE A C 1
ATOM 992 O O . ILE A 1 127 ? 2.101 2.097 -0.994 1.00 97.69 127 ILE A O 1
ATOM 996 N N . ARG A 1 128 ? 1.189 2.248 -3.041 1.00 95.88 128 ARG A N 1
ATOM 997 C CA . ARG A 1 128 ? -0.186 2.030 -2.579 1.00 95.88 128 ARG A CA 1
ATOM 998 C C . ARG A 1 128 ? -0.306 0.712 -1.821 1.00 95.88 128 ARG A C 1
ATOM 1000 O O . ARG A 1 128 ? -0.841 0.707 -0.719 1.00 95.88 128 ARG A O 1
ATOM 1007 N N . ASN A 1 129 ? 0.233 -0.382 -2.355 1.00 96.94 129 ASN A N 1
ATOM 1008 C CA . ASN A 1 129 ? 0.132 -1.687 -1.706 1.00 96.94 129 ASN A CA 1
ATOM 1009 C C . ASN A 1 129 ? 0.815 -1.711 -0.327 1.00 96.94 129 ASN A C 1
ATOM 1011 O O . ASN A 1 129 ? 0.258 -2.269 0.614 1.00 96.94 129 ASN A O 1
ATOM 1015 N N . ILE A 1 130 ? 1.973 -1.061 -0.180 1.00 97.44 130 ILE A N 1
ATOM 1016 C CA . ILE A 1 130 ? 2.666 -0.932 1.110 1.00 97.44 130 ILE A CA 1
ATOM 1017 C C . ILE A 1 130 ? 1.834 -0.099 2.093 1.00 97.44 130 ILE A C 1
ATOM 1019 O O . ILE A 1 130 ? 1.666 -0.506 3.242 1.00 97.44 130 ILE A O 1
ATOM 1023 N N . LEU A 1 131 ? 1.295 1.044 1.658 1.00 96.25 131 LEU A N 1
ATOM 1024 C CA . LEU A 1 131 ? 0.524 1.944 2.525 1.00 96.25 131 LEU A CA 1
ATOM 1025 C C . LEU A 1 131 ? -0.817 1.345 2.973 1.00 96.25 131 LEU A C 1
ATOM 1027 O O . LEU A 1 131 ? -1.255 1.618 4.090 1.00 96.25 131 LEU A O 1
ATOM 1031 N N . HIS A 1 132 ? -1.453 0.546 2.112 1.00 94.69 132 HIS A N 1
ATOM 1032 C CA . HIS A 1 132 ? -2.715 -0.135 2.400 1.00 94.69 132 HIS A CA 1
ATOM 1033 C C . HIS A 1 132 ? -2.544 -1.323 3.350 1.00 94.69 132 HIS A C 1
ATOM 1035 O O . HIS A 1 132 ? -3.395 -1.538 4.205 1.00 94.69 132 HIS A O 1
ATOM 1041 N N . ASN A 1 133 ? -1.462 -2.090 3.204 1.00 95.69 133 ASN A N 1
ATOM 1042 C CA . ASN A 1 133 ? -1.311 -3.381 3.881 1.00 95.69 133 ASN A CA 1
ATOM 1043 C C . ASN A 1 133 ? -0.252 -3.365 4.992 1.00 95.69 133 ASN A C 1
ATOM 1045 O O . ASN A 1 133 ? 0.171 -4.419 5.459 1.00 95.69 133 ASN A O 1
ATOM 1049 N N . SER A 1 134 ? 0.233 -2.188 5.402 1.00 95.31 134 SER A N 1
ATOM 1050 C CA . SER A 1 134 ? 1.210 -2.090 6.485 1.00 95.31 134 SER A CA 1
ATOM 1051 C C . SER A 1 134 ? 1.171 -0.752 7.231 1.00 95.31 134 SER A C 1
ATOM 1053 O O . SER A 1 134 ? 0.598 0.252 6.797 1.00 95.31 134 SER A O 1
ATOM 1055 N N . THR A 1 135 ? 1.847 -0.715 8.377 1.00 93.62 135 THR A N 1
ATOM 1056 C CA . THR A 1 135 ? 2.087 0.511 9.151 1.00 93.62 135 THR A CA 1
ATOM 1057 C C . THR A 1 135 ? 3.212 1.374 8.574 1.00 93.62 135 THR A C 1
ATOM 1059 O O . THR A 1 135 ? 3.426 2.484 9.059 1.00 93.62 135 THR A O 1
ATOM 1062 N N . LYS A 1 136 ? 3.900 0.910 7.522 1.00 95.50 136 LYS A N 1
ATOM 1063 C CA . LYS A 1 136 ? 5.046 1.600 6.925 1.00 95.50 136 LYS A CA 1
ATOM 1064 C C . LYS A 1 136 ? 4.623 2.876 6.194 1.00 95.50 136 LYS A C 1
ATOM 1066 O O . LYS A 1 136 ? 3.478 3.034 5.762 1.00 95.50 136 LYS A O 1
ATOM 1071 N N . SER A 1 137 ? 5.578 3.787 6.055 1.00 95.25 137 SER A N 1
ATOM 1072 C CA . SER A 1 137 ? 5.474 4.967 5.202 1.00 95.25 137 SER A CA 1
ATOM 1073 C C . SER A 1 137 ? 6.214 4.727 3.885 1.00 95.25 137 SER A C 1
ATOM 1075 O O . SER A 1 137 ? 7.039 3.824 3.765 1.00 95.25 137 SER A O 1
ATO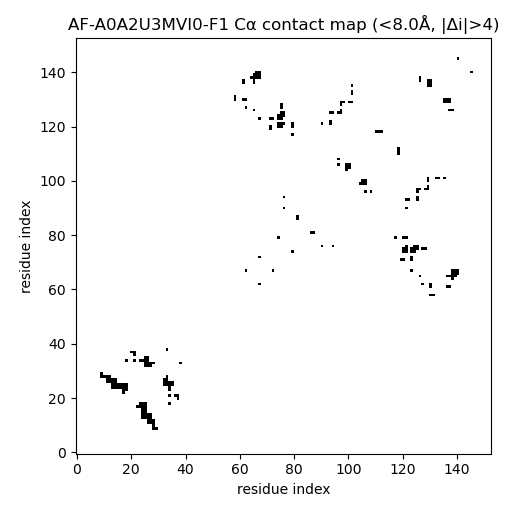M 1077 N N . ALA A 1 138 ? 5.900 5.534 2.879 1.00 96.19 138 ALA A N 1
ATOM 1078 C CA . ALA A 1 138 ? 6.553 5.503 1.579 1.00 96.19 138 ALA A CA 1
ATOM 1079 C C . ALA A 1 138 ? 6.744 6.937 1.088 1.00 96.19 138 ALA A C 1
ATOM 1081 O O . ALA A 1 138 ? 5.972 7.819 1.469 1.00 96.19 138 ALA A O 1
ATOM 1082 N N . ARG A 1 139 ? 7.755 7.173 0.249 1.00 95.75 139 ARG A N 1
ATOM 1083 C CA . ARG A 1 139 ? 8.007 8.464 -0.397 1.00 95.75 139 ARG A CA 1
ATOM 1084 C C . ARG A 1 139 ? 8.320 8.258 -1.875 1.00 95.75 139 ARG A C 1
ATOM 1086 O O . ARG A 1 139 ? 9.106 7.387 -2.229 1.00 95.75 139 ARG A O 1
ATOM 1093 N N . TYR A 1 140 ? 7.694 9.070 -2.711 1.00 96.06 140 TYR A N 1
ATOM 1094 C CA . TYR A 1 140 ? 7.969 9.221 -4.126 1.00 96.06 140 TYR A CA 1
ATOM 1095 C C . TYR A 1 140 ? 8.725 10.529 -4.326 1.00 96.06 140 TYR A C 1
ATOM 1097 O O . TYR A 1 140 ? 8.327 11.557 -3.780 1.00 96.06 140 TYR A O 1
ATOM 1105 N N . TYR A 1 141 ? 9.797 10.461 -5.106 1.00 94.81 141 TYR A N 1
ATOM 1106 C CA . TYR A 1 141 ? 10.580 11.616 -5.509 1.00 94.81 141 TYR A CA 1
ATOM 1107 C C . TYR A 1 141 ? 10.947 11.511 -6.983 1.00 94.81 141 TYR A C 1
ATOM 1109 O O . TYR A 1 141 ? 11.223 10.425 -7.500 1.00 94.81 141 TYR A O 1
ATOM 1117 N N . THR A 1 142 ? 10.992 12.656 -7.644 1.00 93.56 142 THR A N 1
ATOM 1118 C CA . THR A 1 142 ? 11.670 12.833 -8.927 1.00 93.56 142 THR A CA 1
ATOM 1119 C C . THR A 1 142 ? 13.119 13.260 -8.700 1.00 93.56 142 THR A C 1
ATOM 1121 O O . THR A 1 142 ? 13.458 13.826 -7.662 1.00 93.56 142 THR A O 1
ATOM 1124 N N . SER A 1 143 ? 13.989 13.024 -9.684 1.00 93.06 143 SER A N 1
ATOM 1125 C CA . SER A 1 143 ? 15.376 13.505 -9.631 1.00 93.06 143 SER A CA 1
ATOM 1126 C C . SER A 1 143 ? 15.455 15.023 -9.438 1.00 93.06 143 SER A C 1
ATOM 1128 O O . SER A 1 143 ? 16.285 15.492 -8.665 1.00 93.06 143 SER A O 1
ATOM 1130 N N . ALA A 1 144 ? 14.556 15.778 -10.077 1.00 92.44 144 ALA A N 1
ATOM 1131 C CA . ALA A 1 144 ? 14.464 17.228 -9.928 1.00 92.44 144 ALA A CA 1
ATOM 1132 C C . ALA A 1 144 ? 14.103 17.647 -8.491 1.00 92.44 144 ALA A C 1
ATOM 1134 O O . ALA A 1 144 ? 14.744 18.531 -7.936 1.00 92.44 144 ALA A O 1
ATOM 1135 N N . GLU A 1 145 ? 13.129 16.983 -7.859 1.00 92.50 145 GLU A N 1
ATOM 1136 C CA . GLU A 1 145 ? 12.763 17.255 -6.458 1.00 92.50 145 GLU A CA 1
ATOM 1137 C C . GLU A 1 145 ? 13.907 16.944 -5.487 1.00 92.50 145 GLU A C 1
ATOM 1139 O O . GLU A 1 145 ? 14.085 17.661 -4.504 1.00 92.50 145 GLU A O 1
ATOM 1144 N N . ILE A 1 146 ? 14.683 15.885 -5.748 1.00 93.12 146 ILE A N 1
ATOM 1145 C CA . ILE A 1 146 ? 15.864 15.549 -4.939 1.00 93.12 146 ILE A CA 1
ATOM 1146 C C . ILE A 1 146 ? 16.915 16.650 -5.075 1.00 93.12 146 ILE A C 1
ATOM 1148 O O . ILE A 1 146 ? 17.398 17.149 -4.062 1.00 93.12 146 ILE A O 1
ATOM 1152 N N . ALA A 1 147 ? 17.235 17.051 -6.309 1.00 94.38 147 ALA A N 1
ATOM 1153 C CA . ALA A 1 147 ? 18.226 18.089 -6.569 1.00 94.38 147 ALA A CA 1
ATOM 1154 C C . ALA A 1 147 ? 17.830 19.426 -5.926 1.00 94.38 147 ALA A C 1
ATOM 1156 O O . ALA A 1 147 ? 18.654 20.045 -5.261 1.00 94.38 147 ALA A O 1
ATOM 1157 N N . GLN A 1 148 ? 16.563 19.834 -6.056 1.00 92.06 148 GLN A N 1
ATOM 1158 C CA . GLN A 1 148 ? 16.057 21.062 -5.443 1.00 92.06 148 GLN A CA 1
ATOM 1159 C C . GLN A 1 148 ? 16.236 21.049 -3.923 1.00 92.06 148 GLN A C 1
ATOM 1161 O O . GLN A 1 148 ? 16.804 21.975 -3.357 1.00 92.06 148 GLN A O 1
ATOM 1166 N N . LYS A 1 149 ? 15.843 19.953 -3.264 1.00 90.69 149 LYS A N 1
ATOM 1167 C CA . LYS A 1 149 ? 16.011 19.815 -1.813 1.00 90.69 149 LYS A CA 1
ATOM 1168 C C . LYS A 1 149 ? 17.466 19.875 -1.365 1.00 90.69 149 LYS A C 1
ATOM 1170 O O . LYS A 1 149 ? 17.724 20.385 -0.286 1.00 90.69 149 LYS A O 1
ATOM 1175 N N . MET A 1 150 ? 18.389 19.339 -2.161 1.00 92.62 150 MET A N 1
ATOM 1176 C CA . MET A 1 150 ? 19.820 19.395 -1.859 1.00 92.62 150 MET A CA 1
ATOM 1177 C C . MET A 1 150 ? 20.393 20.810 -1.983 1.00 92.62 150 MET A C 1
ATOM 1179 O O . MET A 1 150 ? 21.328 21.128 -1.264 1.00 92.62 150 MET A O 1
ATOM 1183 N N . MET A 1 151 ? 19.852 21.639 -2.881 1.00 86.62 151 MET A N 1
ATOM 1184 C CA . MET A 1 151 ? 20.288 23.029 -3.071 1.00 86.62 151 MET A CA 1
ATOM 1185 C C . MET A 1 151 ? 19.711 23.986 -2.022 1.00 86.62 151 MET A C 1
ATOM 1187 O O . MET A 1 151 ? 20.342 24.987 -1.706 1.00 86.62 151 MET A O 1
ATOM 1191 N N . ASP A 1 152 ? 18.533 23.673 -1.480 1.00 80.88 152 ASP A N 1
ATOM 1192 C CA . ASP A 1 152 ? 17.865 24.473 -0.445 1.00 80.88 152 ASP A CA 1
ATOM 1193 C C . ASP A 1 152 ? 18.363 24.157 0.990 1.00 80.88 152 ASP A C 1
ATOM 1195 O O . ASP A 1 152 ? 17.773 24.641 1.959 1.00 80.88 152 ASP A O 1
ATOM 1199 N N . THR A 1 153 ? 19.401 23.318 1.136 1.00 61.84 153 THR A N 1
ATOM 1200 C CA . THR A 1 153 ? 20.038 22.950 2.421 1.00 61.84 153 THR A CA 1
ATOM 1201 C C . THR A 1 153 ? 21.356 23.694 2.597 1.00 61.84 153 THR A C 1
ATOM 1203 O O . THR A 1 153 ? 21.615 24.151 3.732 1.00 61.84 153 THR A O 1
#

Solvent-accessible surface area (backbone atoms only — not comparable to full-atom values): 9401 Å² total; per-residue (Å²): 135,89,81,83,88,81,78,83,84,80,72,70,48,76,42,92,54,58,32,92,87,76,70,40,58,19,32,36,49,97,91,40,78,40,41,71,64,59,54,52,50,53,52,51,52,52,52,51,54,50,51,52,51,50,52,51,53,53,43,53,50,50,50,62,68,14,54,61,54,77,92,43,69,87,33,36,73,92,76,59,83,72,87,49,72,70,49,52,51,49,53,53,51,45,52,52,50,32,50,39,44,56,77,71,47,88,84,85,87,84,87,84,78,66,87,90,75,47,62,68,43,51,53,34,18,32,46,50,52,32,47,74,70,38,93,57,86,57,76,52,79,52,73,67,58,53,52,50,56,65,72,77,108

pLDDT: mean 89.18, std 14.0, range [31.53, 98.69]

Sequence (153 aa):
MNTMLKTLQFHAETTETLCPTHHIPLMEIAGHRLCKLCAKETVHHSHAAYADELQQRLLQQKIRNSGLNKRYLDRGFKNYVIACPAQDNAIKLCQAFAQQIISGHYPNLLLIGTPGTGKTHLSASIIRNILHNSTKSARYYTSAEIAQKMMDT

Secondary structure (DSSP, 8-state):
------------EEEEEEPTTT-SEEEEETTEEE-HHHHHHHHHHHHHHHHHHHHHHHHHHHHHHTT--GGGTT--GGGPPP-SHHHHHHHHHHHHHHHHHHTT----------TTSSHHHHHHHHHHHHHHHSS-------HHHHHHHHHT-

Foldseek 3Di:
DDDDPPDPPFPWDFDPDADPPPRGTFTATPNDTHDPVV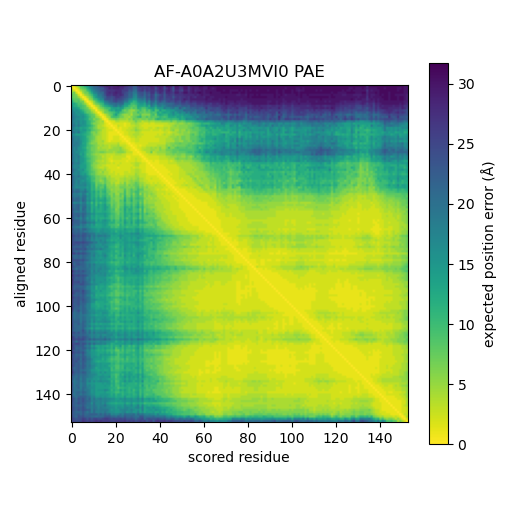VVVVVVVVVVVVVVVVLVVQLVVLLVVQAQDPVLQPQALVPDDDDDPVLVVVSVVLVVVLVCVLVPHDDDDDDDDDPPSCPSSSVSRSQSSNSNRHPDGHHDDDPVRVVVVVVVD

Organism: NCBI:txid2126983